Protein AF-A0A3P7KR71-F1 (afdb_monomer_lite)

Radius of gyration: 16.85 Å; chains: 1; bounding box: 42×26×44 Å

pLDDT: mean 84.83, std 13.33, range [34.28, 97.12]

Secondary structure (DSSP, 8-state):
--------GGG--HHHHHHHHHHHHHHH---TT--S-------SS-SSGGGGGSGGGHHHHHHHHHHHHHH-TTT--HHHHHHHHHHHHHHHT-

Organism: Onchocerca ochengi (NCBI:txid42157)

Structure (mmCIF, N/CA/C/O backbone):
data_AF-A0A3P7KR71-F1
#
_entry.id   AF-A0A3P7KR71-F1
#
loop_
_atom_site.group_PDB
_atom_site.id
_atom_site.type_symbol
_atom_site.label_atom_id
_atom_site.label_alt_id
_atom_site.label_comp_id
_atom_site.label_asym_id
_atom_site.label_entity_id
_atom_site.label_seq_id
_atom_site.pdbx_PDB_ins_code
_atom_site.Cartn_x
_atom_site.Cartn_y
_atom_site.Cartn_z
_atom_site.occupancy
_atom_site.B_iso_or_equiv
_atom_site.auth_seq_id
_atom_site.auth_comp_id
_atom_site.auth_asym_id
_atom_site.auth_atom_id
_atom_site.pdbx_PDB_model_num
ATOM 1 N N . PHE A 1 1 ? 21.658 -14.941 -0.862 1.00 34.28 1 PHE A N 1
ATOM 2 C CA . PHE A 1 1 ? 20.979 -13.744 -0.322 1.00 34.28 1 PHE A CA 1
ATOM 3 C C . PHE A 1 1 ? 19.505 -13.785 -0.715 1.00 34.28 1 PHE A C 1
ATOM 5 O O . PHE A 1 1 ? 19.206 -13.693 -1.898 1.00 34.28 1 PHE A O 1
ATOM 12 N N . LYS A 1 2 ? 18.577 -14.019 0.226 1.00 34.69 2 LYS A N 1
ATOM 13 C CA . LYS A 1 2 ? 17.132 -13.993 -0.077 1.00 34.69 2 LYS A CA 1
ATOM 14 C C . LYS A 1 2 ? 16.742 -12.552 -0.422 1.00 34.69 2 LYS A C 1
ATOM 16 O O . LYS A 1 2 ? 16.902 -11.680 0.430 1.00 34.69 2 LYS A 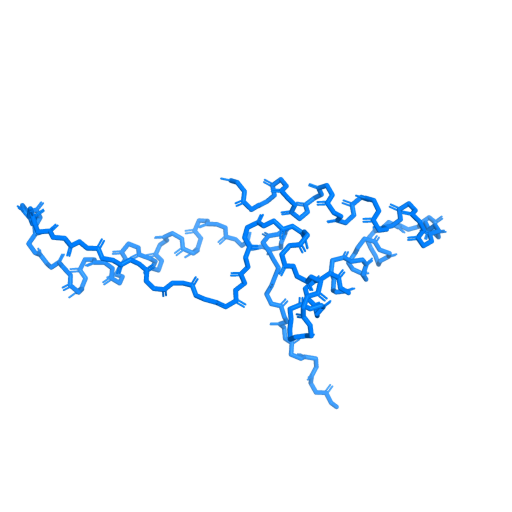O 1
ATOM 21 N N . LYS A 1 3 ? 16.244 -12.300 -1.641 1.00 42.47 3 LYS A N 1
ATOM 22 C CA . LYS A 1 3 ? 15.561 -11.038 -1.971 1.00 42.47 3 LYS A CA 1
ATOM 23 C C . LYS A 1 3 ? 14.472 -10.838 -0.917 1.00 42.47 3 LYS A C 1
ATOM 25 O O . LYS A 1 3 ? 13.559 -11.656 -0.818 1.00 42.47 3 LYS A O 1
ATOM 30 N N . LYS A 1 4 ? 14.589 -9.797 -0.087 1.00 48.31 4 LYS A N 1
ATOM 31 C CA . LYS A 1 4 ? 13.442 -9.330 0.695 1.00 48.31 4 LYS A CA 1
ATOM 32 C C . LYS A 1 4 ? 12.356 -9.019 -0.333 1.00 48.31 4 LYS A C 1
ATOM 34 O O . LYS A 1 4 ? 12.607 -8.228 -1.234 1.00 48.31 4 LYS A O 1
ATOM 39 N N . ASN A 1 5 ? 11.197 -9.668 -0.230 1.00 52.81 5 ASN A N 1
ATOM 40 C CA . ASN A 1 5 ? 10.015 -9.272 -0.990 1.00 52.81 5 ASN A CA 1
ATOM 41 C C . ASN A 1 5 ? 9.616 -7.884 -0.491 1.00 52.81 5 ASN A C 1
ATOM 43 O O . ASN A 1 5 ? 8.880 -7.750 0.485 1.00 52.81 5 ASN A O 1
ATOM 47 N N . ILE A 1 6 ? 10.197 -6.856 -1.100 1.00 59.75 6 ILE A N 1
ATOM 48 C CA . ILE A 1 6 ? 9.810 -5.478 -0.863 1.00 59.75 6 ILE A CA 1
ATOM 49 C C . ILE A 1 6 ? 8.414 -5.347 -1.454 1.00 59.75 6 ILE A C 1
ATOM 51 O O . ILE A 1 6 ? 8.170 -5.645 -2.623 1.00 59.75 6 ILE A O 1
ATOM 55 N N . PHE A 1 7 ? 7.479 -5.022 -0.575 1.00 64.12 7 PHE A N 1
ATOM 56 C CA . PHE A 1 7 ? 6.082 -4.859 -0.917 1.00 64.12 7 PHE A CA 1
ATOM 57 C C . PHE A 1 7 ? 5.925 -3.616 -1.797 1.00 64.12 7 PHE A C 1
ATOM 59 O O . PHE A 1 7 ? 6.415 -2.554 -1.442 1.00 64.12 7 PHE A O 1
ATOM 66 N N . SER A 1 8 ? 5.252 -3.733 -2.935 1.00 68.75 8 SER A N 1
ATOM 67 C CA . SER A 1 8 ? 4.876 -2.592 -3.777 1.00 68.75 8 SER A CA 1
ATOM 68 C C . SER A 1 8 ? 3.387 -2.695 -4.084 1.00 68.75 8 SER A C 1
ATOM 70 O O . SER A 1 8 ? 2.930 -3.782 -4.446 1.00 68.75 8 SER A O 1
ATOM 72 N N . PHE A 1 9 ? 2.646 -1.590 -3.988 1.00 73.00 9 PHE A N 1
ATOM 73 C CA . PHE A 1 9 ? 1.183 -1.565 -4.160 1.00 73.00 9 PHE A CA 1
ATOM 74 C C . PHE A 1 9 ? 0.730 -2.115 -5.500 1.00 73.00 9 PHE A C 1
ATOM 76 O O . PHE A 1 9 ? -0.163 -2.953 -5.550 1.00 73.00 9 PHE A O 1
ATOM 83 N N . GLN A 1 10 ? 1.456 -1.768 -6.560 1.00 78.81 10 GLN A N 1
ATOM 84 C CA . GLN A 1 10 ? 1.227 -2.268 -7.917 1.00 78.81 10 GLN A CA 1
ATOM 85 C C . GLN A 1 10 ? 1.299 -3.805 -8.057 1.00 78.81 10 GLN A C 1
ATOM 87 O O . GLN A 1 10 ? 0.928 -4.347 -9.090 1.00 78.81 10 GLN A O 1
ATOM 92 N N . ARG A 1 11 ? 1.782 -4.528 -7.035 1.00 82.06 11 ARG A N 1
ATOM 93 C CA . ARG A 1 11 ? 1.885 -6.000 -7.005 1.00 82.06 11 ARG A CA 1
ATOM 94 C C . ARG A 1 11 ? 1.033 -6.638 -5.903 1.00 82.06 11 ARG A C 1
ATOM 96 O O . ARG A 1 11 ? 1.112 -7.849 -5.697 1.00 82.06 11 ARG A O 1
ATOM 103 N N . ALA A 1 12 ? 0.283 -5.843 -5.144 1.00 82.75 12 ALA A N 1
ATOM 104 C CA . ALA A 1 12 ? -0.476 -6.322 -4.001 1.00 82.75 12 ALA A CA 1
ATOM 105 C C . ALA A 1 12 ? -1.802 -6.960 -4.435 1.00 82.75 12 ALA A C 1
ATOM 107 O O . ALA A 1 12 ? -2.498 -6.461 -5.313 1.00 82.75 12 ALA A O 1
ATOM 108 N N . ASN A 1 13 ? -2.198 -8.041 -3.760 1.00 89.00 13 ASN A N 1
ATOM 109 C CA . ASN A 1 13 ? -3.565 -8.543 -3.847 1.00 89.00 13 ASN A CA 1
ATOM 110 C C . ASN A 1 13 ? -4.433 -7.782 -2.833 1.00 89.00 13 ASN A C 1
ATOM 112 O O . ASN A 1 13 ? -4.396 -8.073 -1.633 1.00 89.00 13 ASN A O 1
ATOM 116 N N . ILE A 1 14 ? -5.194 -6.798 -3.319 1.00 88.75 14 ILE A N 1
ATOM 117 C CA . ILE A 1 14 ? -6.005 -5.924 -2.465 1.00 88.75 14 ILE A CA 1
ATOM 118 C C . ILE A 1 14 ? -7.101 -6.692 -1.720 1.00 88.75 14 ILE A C 1
ATOM 120 O O . ILE A 1 14 ? -7.317 -6.453 -0.536 1.00 88.75 14 ILE A O 1
ATOM 124 N N . SER A 1 15 ? -7.735 -7.681 -2.353 1.00 92.44 15 SER A N 1
ATOM 125 C CA . SER A 1 15 ? -8.781 -8.491 -1.720 1.00 92.44 15 SER A CA 1
ATOM 126 C C . SER A 1 15 ? -8.238 -9.282 -0.529 1.00 92.44 15 SER A C 1
ATOM 128 O O . SER A 1 15 ? -8.853 -9.300 0.539 1.00 92.44 15 SER A O 1
ATOM 130 N N . ALA A 1 16 ? -7.051 -9.879 -0.675 1.00 92.75 16 ALA A N 1
ATOM 131 C CA . ALA A 1 16 ? -6.379 -10.580 0.416 1.00 92.75 16 ALA A CA 1
ATOM 132 C C . ALA A 1 16 ? -5.995 -9.619 1.554 1.00 92.75 16 ALA A C 1
ATOM 134 O O . ALA A 1 16 ? -6.214 -9.929 2.727 1.00 92.75 16 ALA A O 1
ATOM 135 N N . HIS A 1 17 ? -5.475 -8.433 1.219 1.00 90.25 17 HIS A N 1
ATOM 136 C CA . HIS A 1 17 ? -5.153 -7.404 2.206 1.00 90.25 17 HIS A CA 1
ATOM 137 C C . HIS A 1 17 ? -6.395 -6.955 2.992 1.00 90.25 17 HIS A C 1
ATOM 139 O O . HIS A 1 17 ? -6.384 -6.990 4.222 1.00 90.25 17 HIS A O 1
ATOM 145 N N . LEU A 1 18 ? -7.488 -6.617 2.300 1.00 93.56 18 LEU A N 1
ATOM 146 C CA . LEU A 1 18 ? -8.745 -6.180 2.913 1.00 93.56 18 LEU A CA 1
ATOM 147 C C . LEU A 1 18 ? -9.365 -7.256 3.810 1.00 93.56 18 LEU A C 1
ATOM 149 O O . LEU A 1 18 ? -9.933 -6.930 4.851 1.00 93.56 18 LEU A O 1
ATOM 153 N N . SER A 1 19 ? -9.220 -8.537 3.457 1.00 96.75 19 SER A N 1
ATOM 154 C CA . SER A 1 19 ? -9.657 -9.639 4.320 1.00 96.75 19 SER A CA 1
ATOM 155 C C . SER A 1 19 ? -8.911 -9.649 5.658 1.00 96.75 19 SER A C 1
ATOM 157 O O . SER A 1 19 ? -9.526 -9.837 6.709 1.00 96.75 19 SER A O 1
ATOM 159 N N . VAL A 1 20 ? -7.592 -9.434 5.637 1.00 95.50 20 VAL A N 1
ATOM 160 C CA . VAL A 1 20 ? -6.773 -9.364 6.858 1.00 95.50 20 VAL A CA 1
ATOM 161 C 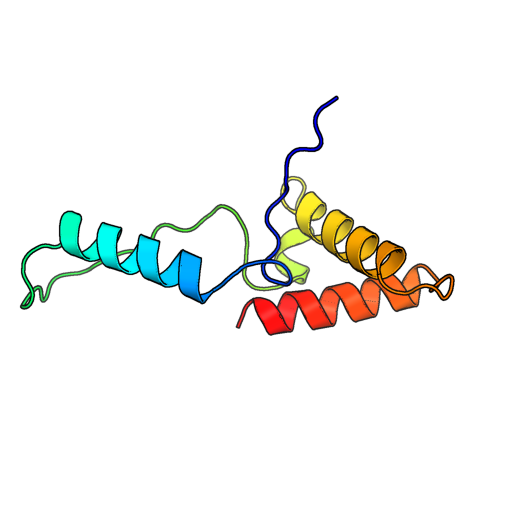C . VAL A 1 20 ? -7.099 -8.106 7.659 1.00 95.50 20 VAL A C 1
ATOM 163 O O . VAL A 1 20 ? -7.280 -8.194 8.871 1.00 95.50 20 VAL A O 1
ATOM 166 N N . VAL A 1 21 ? -7.228 -6.954 6.993 1.00 94.44 21 VAL A N 1
ATOM 167 C CA . VAL A 1 21 ? -7.593 -5.681 7.635 1.00 94.44 21 VAL A CA 1
ATOM 168 C C . VAL A 1 21 ? -8.936 -5.798 8.348 1.00 94.44 21 VAL A C 1
ATOM 170 O O . VAL A 1 21 ? -9.011 -5.476 9.529 1.00 94.44 21 VAL A O 1
ATOM 173 N N . ARG A 1 22 ? -9.969 -6.337 7.685 1.00 95.50 22 ARG A N 1
ATOM 174 C CA . ARG A 1 22 ? -11.290 -6.548 8.295 1.00 95.50 22 ARG A CA 1
ATOM 175 C C . ARG A 1 22 ? -11.195 -7.412 9.550 1.00 95.50 22 ARG A C 1
ATOM 177 O O . ARG A 1 22 ? -11.704 -7.020 10.591 1.00 95.50 22 ARG A O 1
ATOM 184 N N . ASN A 1 23 ? -10.503 -8.550 9.470 1.00 97.00 23 ASN A N 1
ATOM 185 C CA . ASN A 1 23 ? -10.324 -9.442 10.617 1.00 97.00 23 ASN A CA 1
ATOM 186 C C . ASN A 1 23 ? -9.592 -8.754 11.780 1.00 97.00 23 ASN A C 1
ATOM 188 O O . ASN A 1 23 ? -9.962 -8.926 12.936 1.00 97.00 23 ASN A O 1
ATOM 192 N N . ASN A 1 24 ? -8.555 -7.969 11.483 1.00 96.44 24 ASN A N 1
ATOM 193 C CA . ASN A 1 24 ? -7.807 -7.245 12.505 1.00 96.44 24 ASN A CA 1
ATOM 194 C C . ASN A 1 24 ? -8.663 -6.158 13.160 1.00 96.44 24 ASN A C 1
ATOM 196 O O . ASN A 1 24 ? -8.684 -6.083 14.384 1.00 96.44 24 ASN A O 1
ATOM 200 N N . ILE A 1 25 ? -9.406 -5.371 12.376 1.00 95.88 25 ILE A N 1
ATOM 201 C CA . ILE A 1 25 ? -10.309 -4.339 12.903 1.00 95.88 25 ILE A CA 1
ATOM 202 C C . ILE A 1 25 ? -11.377 -4.978 13.788 1.00 95.88 25 ILE A C 1
ATOM 204 O O . ILE A 1 25 ? -11.497 -4.575 14.935 1.00 95.88 25 ILE A O 1
ATOM 208 N N . SER A 1 26 ? -12.073 -6.022 13.325 1.00 95.81 26 SER A N 1
ATOM 209 C C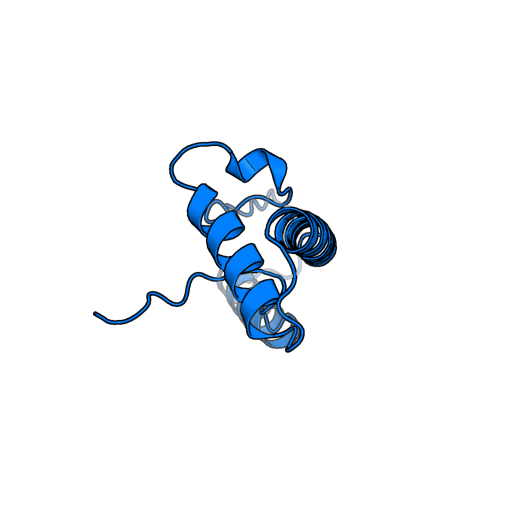A . SER A 1 26 ? -13.108 -6.697 14.125 1.00 95.81 26 SER A CA 1
ATOM 210 C C . SER A 1 26 ? -12.573 -7.301 15.429 1.00 95.81 26 SER A C 1
ATOM 212 O O . SER A 1 26 ? -13.320 -7.445 16.389 1.00 95.81 26 SER A O 1
ATOM 214 N N . LYS A 1 27 ? -11.284 -7.661 15.481 1.00 96.44 27 LYS A N 1
ATOM 215 C CA . LYS A 1 27 ? -10.632 -8.149 16.706 1.00 96.44 27 LYS A CA 1
ATOM 216 C C . LYS A 1 27 ? -10.224 -7.028 17.660 1.00 96.44 27 LYS A C 1
ATOM 218 O O . LYS A 1 27 ? -10.294 -7.225 18.866 1.00 96.44 27 LYS A O 1
ATOM 223 N N . GLN A 1 28 ? -9.738 -5.903 17.138 1.00 96.50 28 GLN A N 1
ATOM 224 C CA . GLN A 1 28 ? -9.245 -4.782 17.951 1.00 96.50 28 GLN A CA 1
ATOM 225 C C . GLN A 1 28 ? -10.371 -3.838 18.391 1.00 96.50 28 GLN A C 1
ATOM 227 O O . GLN A 1 28 ? -10.319 -3.284 19.483 1.00 96.50 28 GLN A O 1
ATOM 232 N N . ILE A 1 29 ? -11.395 -3.678 17.553 1.00 96.50 29 ILE A N 1
ATOM 233 C CA . ILE A 1 29 ? -12.586 -2.858 17.775 1.00 96.50 29 ILE A CA 1
ATOM 234 C C . ILE A 1 29 ? -13.805 -3.785 17.615 1.00 96.50 29 ILE A C 1
ATOM 236 O O . ILE A 1 29 ? -14.390 -3.859 16.533 1.00 96.50 29 ILE A O 1
ATOM 240 N N . PRO A 1 30 ? -14.148 -4.569 18.655 1.00 95.69 30 PRO A N 1
ATOM 241 C CA . PRO A 1 30 ? -15.214 -5.568 18.574 1.00 95.69 30 PRO A CA 1
ATOM 242 C C . PRO A 1 30 ? -16.622 -4.962 18.630 1.00 95.69 30 PRO A C 1
ATOM 244 O O . PRO A 1 30 ? -17.572 -5.590 18.166 1.00 95.69 30 PRO A O 1
ATOM 247 N N . ASP A 1 31 ? -16.769 -3.764 19.203 1.00 97.12 31 ASP A N 1
ATOM 248 C CA . ASP A 1 31 ? -18.048 -3.060 19.236 1.00 97.12 31 ASP A CA 1
ATOM 249 C C . ASP A 1 31 ? -18.386 -2.514 17.845 1.00 97.12 31 ASP A C 1
ATOM 251 O O . ASP A 1 31 ? -17.735 -1.600 17.336 1.00 97.12 31 ASP A O 1
ATOM 255 N N . ALA A 1 32 ? -19.437 -3.065 17.239 1.00 93.88 32 ALA A N 1
ATOM 256 C CA . ALA A 1 32 ? -19.939 -2.618 15.946 1.00 93.88 32 ALA A CA 1
ATOM 257 C C . ALA A 1 32 ? -20.498 -1.184 15.981 1.00 93.88 32 ALA A C 1
ATOM 259 O O . ALA A 1 32 ? -20.601 -0.552 14.932 1.00 93.88 32 ALA A O 1
ATOM 260 N N . ASN A 1 33 ? -20.830 -0.669 17.169 1.00 96.75 33 ASN A N 1
ATOM 261 C CA . ASN A 1 33 ? -21.328 0.688 17.385 1.00 96.75 33 ASN A CA 1
ATOM 262 C C . ASN A 1 33 ? -20.237 1.646 17.888 1.00 96.75 33 ASN A C 1
ATOM 264 O O . ASN A 1 33 ? -20.556 2.737 18.364 1.00 96.75 33 ASN A O 1
ATOM 268 N N . PHE A 1 34 ? -18.959 1.262 17.795 1.00 96.31 34 PHE A N 1
ATOM 269 C CA . PHE A 1 34 ? -17.844 2.105 18.212 1.00 96.31 34 PHE A CA 1
ATOM 270 C C . PHE A 1 34 ? -17.911 3.493 17.554 1.00 96.31 34 PHE A C 1
ATOM 272 O O . PHE A 1 34 ? -17.877 3.623 16.331 1.00 96.31 34 PHE A O 1
ATOM 279 N N . SER A 1 35 ? -17.956 4.538 18.383 1.00 96.62 35 SER A N 1
ATOM 280 C CA . SER A 1 35 ? -18.060 5.941 17.957 1.00 96.62 35 SER A CA 1
ATOM 281 C C . SER A 1 35 ? -16.884 6.805 18.434 1.00 96.62 35 SER A C 1
ATOM 283 O O . SER A 1 35 ? -16.991 8.030 18.490 1.00 96.62 35 SER A O 1
ATOM 285 N N . GLY A 1 36 ? -15.784 6.174 18.852 1.00 95.94 36 GLY A N 1
ATOM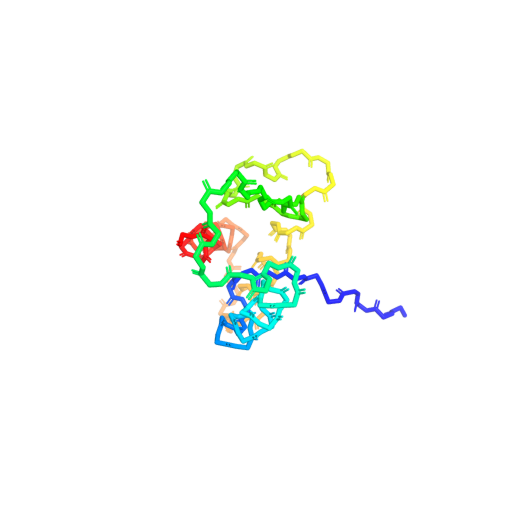 286 C CA . GLY A 1 36 ? -14.568 6.860 19.285 1.00 95.94 36 GLY A CA 1
ATOM 287 C C . GLY A 1 36 ? -13.621 7.189 18.128 1.00 95.94 36 GLY A C 1
ATOM 288 O O . GLY A 1 36 ? -13.884 6.889 16.964 1.00 95.94 36 GLY A O 1
ATOM 289 N N . LEU A 1 37 ? -12.470 7.781 18.453 1.00 96.44 37 LEU A N 1
ATOM 290 C CA . LEU A 1 37 ? -11.399 8.012 17.484 1.00 96.44 37 LEU A CA 1
ATOM 291 C C . LEU A 1 37 ? -10.626 6.710 17.228 1.00 96.44 37 LEU A C 1
ATOM 293 O O . LEU A 1 37 ? -10.000 6.170 18.139 1.00 96.44 37 LEU A O 1
ATOM 297 N N . ALA A 1 38 ? -10.621 6.245 15.981 1.00 94.38 38 ALA A N 1
ATOM 298 C CA . ALA A 1 38 ? -9.746 5.172 15.517 1.00 94.38 38 ALA A CA 1
ATOM 299 C C . ALA A 1 38 ? -8.642 5.755 14.626 1.00 94.38 38 ALA A C 1
ATOM 301 O O . ALA A 1 38 ? -8.926 6.431 13.638 1.00 94.38 38 ALA A O 1
ATOM 302 N N . VAL A 1 39 ? -7.382 5.482 14.967 1.00 95.00 39 VAL A N 1
ATOM 303 C CA . VAL A 1 39 ? -6.212 5.945 14.209 1.00 95.00 39 VAL A CA 1
ATOM 304 C C . VAL A 1 39 ? -5.540 4.745 13.553 1.00 95.00 39 VAL A C 1
ATOM 306 O O . VAL A 1 39 ? -5.208 3.770 14.225 1.00 95.00 39 VAL A O 1
ATOM 309 N N . ILE A 1 40 ? -5.333 4.817 12.239 1.00 92.12 40 ILE A N 1
ATOM 310 C CA . ILE A 1 40 ? -4.576 3.810 11.492 1.00 92.12 40 ILE A CA 1
ATOM 311 C C . ILE A 1 40 ? -3.127 4.285 11.407 1.00 92.12 40 ILE A C 1
ATOM 313 O O . ILE A 1 40 ? -2.810 5.186 10.633 1.00 92.12 40 ILE A O 1
ATOM 317 N N . ASP A 1 41 ? -2.253 3.661 12.192 1.00 89.56 41 ASP A N 1
ATOM 318 C CA . ASP A 1 41 ? -0.815 3.908 12.123 1.00 89.56 41 ASP A CA 1
ATOM 319 C C . ASP A 1 41 ? -0.178 3.058 11.012 1.00 89.56 41 ASP A C 1
ATOM 321 O O . ASP A 1 41 ? 0.114 1.869 11.179 1.00 89.56 41 ASP A O 1
ATOM 325 N N . TYR A 1 42 ? -0.036 3.651 9.825 1.00 83.62 42 TYR A N 1
ATOM 326 C CA . TYR A 1 42 ? 0.528 2.983 8.660 1.00 83.62 42 TYR A CA 1
ATOM 327 C C . TYR A 1 42 ? 1.751 3.742 8.126 1.00 83.62 42 TYR A C 1
ATOM 329 O O . TYR A 1 42 ? 1.632 4.691 7.353 1.00 83.62 42 TYR A O 1
ATOM 337 N N . GLU A 1 43 ? 2.955 3.282 8.484 1.00 82.38 43 GLU A N 1
ATOM 338 C CA . GLU A 1 43 ? 4.190 4.023 8.174 1.00 82.38 43 GLU A CA 1
ATOM 339 C C . GLU A 1 43 ? 5.146 3.334 7.197 1.00 82.38 43 GLU A C 1
ATOM 341 O O . GLU A 1 43 ? 6.157 3.927 6.810 1.00 82.38 43 GLU A O 1
ATOM 346 N N . LYS A 1 44 ? 4.873 2.087 6.790 1.00 78.81 44 LYS A N 1
ATOM 347 C CA . LYS A 1 44 ? 5.850 1.289 6.025 1.00 78.81 44 LYS A CA 1
ATOM 348 C C . LYS A 1 44 ? 6.190 1.874 4.647 1.00 78.81 44 LYS A C 1
ATOM 350 O O . LYS A 1 44 ? 7.305 1.650 4.176 1.00 78.81 44 LYS A O 1
ATOM 355 N N . TRP A 1 45 ? 5.268 2.599 4.016 1.00 77.44 45 TRP A N 1
ATOM 356 C CA . TRP A 1 45 ? 5.441 3.295 2.730 1.00 77.44 45 TRP A CA 1
ATOM 357 C C . TRP A 1 45 ? 4.592 4.582 2.724 1.00 77.44 45 TRP A C 1
ATOM 359 O O . TRP A 1 45 ? 3.965 4.912 3.737 1.00 77.44 45 TRP A O 1
ATOM 369 N N . ARG A 1 46 ? 4.617 5.354 1.632 1.00 83.50 46 ARG A N 1
ATOM 370 C CA . ARG A 1 46 ? 3.843 6.599 1.468 1.00 83.50 46 ARG A CA 1
ATOM 371 C C . ARG A 1 46 ? 3.042 6.566 0.158 1.00 83.50 46 ARG A C 1
ATOM 373 O O . ARG A 1 46 ? 3.508 5.953 -0.785 1.00 83.50 46 ARG A O 1
ATOM 380 N N . PRO A 1 47 ? 1.889 7.237 0.038 1.00 83.06 47 PRO A N 1
ATOM 381 C CA . PRO A 1 47 ? 1.021 7.096 -1.135 1.00 83.06 47 PRO A CA 1
ATOM 382 C C . PRO A 1 47 ? 1.518 7.762 -2.422 1.00 83.06 47 PRO A C 1
ATOM 384 O O . PRO A 1 47 ? 0.960 7.534 -3.484 1.00 83.06 47 PRO A O 1
ATOM 387 N N . LEU A 1 48 ? 2.569 8.577 -2.357 1.00 86.25 48 LEU A N 1
ATOM 388 C CA . LEU A 1 48 ? 3.059 9.315 -3.517 1.00 86.25 48 LEU A CA 1
ATOM 389 C C . LEU A 1 48 ? 4.524 9.002 -3.769 1.00 86.25 48 LEU A C 1
ATOM 391 O O . LEU A 1 48 ? 5.342 8.986 -2.843 1.00 86.25 48 LEU A O 1
ATOM 395 N N . TRP A 1 49 ? 4.858 8.780 -5.034 1.00 87.62 49 TRP A N 1
ATOM 396 C CA . TRP A 1 49 ? 6.205 8.494 -5.503 1.00 87.62 49 TRP A CA 1
ATOM 397 C C . TRP A 1 49 ? 7.239 9.487 -4.957 1.00 87.62 49 TRP A C 1
ATOM 399 O O . TRP A 1 49 ? 8.297 9.084 -4.469 1.00 87.62 49 TRP A O 1
ATOM 409 N N . GLU A 1 50 ? 6.920 10.780 -4.969 1.00 86.25 50 GLU A N 1
ATOM 410 C CA . GLU A 1 50 ? 7.797 11.887 -4.579 1.00 86.25 50 GLU A CA 1
ATOM 411 C C . GLU A 1 50 ? 8.176 11.847 -3.093 1.00 86.25 50 GLU A C 1
ATOM 413 O O . GLU A 1 50 ? 9.267 12.278 -2.712 1.00 86.25 50 GLU A O 1
ATOM 418 N N . LEU A 1 51 ? 7.324 11.256 -2.249 1.00 82.62 51 LEU A N 1
ATOM 419 C CA . LEU A 1 51 ? 7.573 11.112 -0.811 1.00 82.62 51 LEU A CA 1
ATOM 420 C C . LEU A 1 51 ? 8.672 10.082 -0.501 1.00 82.62 51 LEU A C 1
ATOM 422 O O . LEU A 1 51 ? 9.161 10.015 0.627 1.00 82.62 51 LEU A O 1
ATOM 426 N N . HIS A 1 52 ? 9.105 9.306 -1.498 1.00 76.62 52 HIS A N 1
ATOM 427 C CA . HIS A 1 52 ? 10.128 8.268 -1.347 1.00 76.62 52 HIS A CA 1
ATOM 428 C C . HIS A 1 52 ? 11.538 8.733 -1.708 1.00 76.62 52 HIS A C 1
ATOM 430 O O . HIS A 1 52 ? 12.484 7.947 -1.638 1.00 76.62 52 HIS A O 1
ATOM 436 N N . ASN A 1 53 ? 11.708 10.015 -2.040 1.00 73.00 53 ASN A N 1
ATOM 437 C CA . ASN A 1 53 ? 13.018 10.593 -2.336 1.00 73.00 53 ASN A CA 1
ATOM 438 C C . ASN A 1 53 ? 13.953 10.624 -1.105 1.00 73.00 53 ASN A C 1
ATOM 440 O O . ASN A 1 53 ? 15.167 10.775 -1.255 1.00 73.00 53 ASN A O 1
ATOM 444 N N . TYR A 1 54 ? 13.420 10.427 0.107 1.00 68.06 54 TYR A N 1
ATOM 445 C CA . TYR A 1 54 ? 14.187 10.378 1.352 1.00 68.06 54 TYR A CA 1
ATOM 446 C C . TYR A 1 54 ? 14.714 8.964 1.661 1.00 68.06 54 TYR A C 1
ATOM 448 O O . TYR A 1 54 ? 13.946 8.023 1.866 1.00 68.06 54 TYR A O 1
ATOM 456 N N . TYR A 1 55 ? 16.049 8.847 1.725 1.00 65.12 55 TYR A N 1
ATOM 457 C CA . TYR A 1 55 ? 16.882 7.694 2.120 1.00 65.12 55 TYR A CA 1
ATOM 458 C C . TYR A 1 55 ? 16.206 6.310 2.141 1.00 65.12 55 TYR A C 1
ATOM 460 O O . TYR A 1 55 ? 16.407 5.512 1.226 1.00 65.12 55 TYR A O 1
ATOM 468 N N . LYS A 1 56 ? 15.445 5.990 3.199 1.00 71.25 56 LYS A N 1
ATOM 469 C CA . LYS A 1 56 ? 14.943 4.629 3.475 1.00 71.25 56 LYS A CA 1
ATOM 470 C C . LYS A 1 56 ? 13.810 4.181 2.546 1.00 71.25 56 LYS A C 1
ATOM 472 O O . LYS A 1 56 ? 13.553 2.985 2.450 1.00 71.25 56 LYS A O 1
ATOM 477 N N . LEU A 1 57 ? 13.148 5.115 1.867 1.00 77.62 57 LEU A N 1
ATOM 478 C CA . LEU A 1 57 ? 11.982 4.843 1.027 1.00 77.62 57 LEU A CA 1
ATOM 479 C C . LEU A 1 57 ? 12.328 4.675 -0.462 1.00 77.62 57 LEU A C 1
ATOM 481 O O . LEU A 1 57 ? 11.534 4.125 -1.222 1.00 77.62 57 LEU A O 1
ATOM 485 N N . LYS A 1 58 ? 13.552 5.026 -0.871 1.00 85.81 58 LYS A N 1
ATOM 486 C CA . LYS A 1 58 ? 14.025 4.902 -2.261 1.00 85.81 58 LYS A CA 1
ATOM 487 C C . LYS A 1 58 ? 14.003 3.464 -2.792 1.00 85.81 58 LYS A C 1
ATOM 489 O O . LYS A 1 58 ? 13.958 3.232 -3.997 1.00 85.81 58 LYS A O 1
ATOM 494 N N . ILE A 1 59 ? 13.993 2.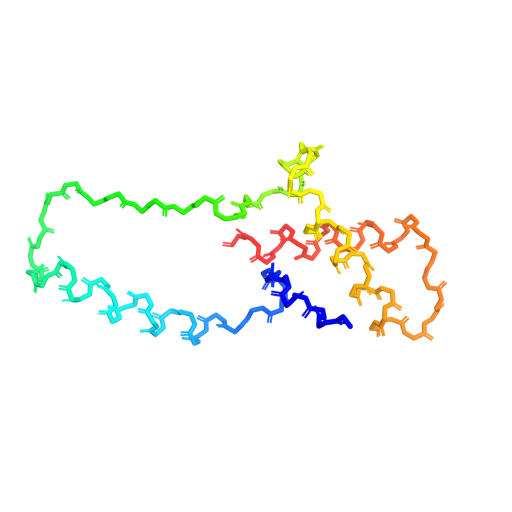488 -1.886 1.00 86.62 59 ILE A N 1
ATOM 495 C CA . ILE A 1 59 ? 13.868 1.070 -2.220 1.00 86.62 59 ILE A CA 1
ATOM 496 C C . ILE A 1 59 ? 12.573 0.761 -2.985 1.00 86.62 59 ILE A C 1
ATOM 498 O O . ILE A 1 59 ? 12.604 -0.046 -3.905 1.00 86.62 59 ILE A O 1
ATOM 502 N N . TYR A 1 60 ? 11.469 1.446 -2.672 1.00 86.56 60 TYR A N 1
ATOM 503 C CA . TYR A 1 60 ? 10.196 1.252 -3.365 1.00 86.56 60 TYR A CA 1
ATOM 504 C C . TYR A 1 60 ? 10.276 1.746 -4.813 1.00 86.56 60 TYR A C 1
ATOM 506 O O . TYR A 1 60 ? 9.908 1.014 -5.724 1.00 86.56 60 TYR A O 1
ATOM 514 N N . GLN A 1 61 ? 10.879 2.919 -5.038 1.00 89.06 61 GLN A N 1
ATOM 515 C CA . GLN A 1 61 ? 11.114 3.450 -6.385 1.00 89.06 61 GLN A CA 1
ATOM 516 C C . GLN A 1 61 ? 11.988 2.505 -7.224 1.00 89.06 61 GLN A C 1
ATOM 518 O O . GLN A 1 61 ? 11.667 2.202 -8.373 1.00 89.06 61 GLN A O 1
ATOM 523 N N . ASN A 1 62 ? 13.080 2.002 -6.640 1.00 89.69 62 ASN A N 1
ATOM 524 C CA . ASN A 1 62 ? 14.001 1.096 -7.326 1.00 89.69 62 ASN A CA 1
ATOM 525 C C . ASN A 1 62 ? 13.328 -0.228 -7.715 1.00 89.69 62 ASN A C 1
ATOM 527 O O . ASN A 1 62 ? 13.528 -0.713 -8.829 1.00 89.69 62 ASN A O 1
ATOM 531 N N . GLU A 1 63 ? 12.523 -0.805 -6.821 1.00 89.81 63 GLU A N 1
ATOM 532 C CA . GLU A 1 63 ? 11.805 -2.053 -7.090 1.00 89.81 63 GLU A CA 1
ATOM 533 C C . GLU A 1 63 ? 10.706 -1.868 -8.142 1.00 89.81 63 GLU A C 1
ATOM 535 O O . GLU A 1 63 ? 10.558 -2.728 -9.009 1.00 89.81 63 GLU A O 1
ATOM 540 N N . SER A 1 64 ? 9.989 -0.739 -8.140 1.00 90.44 64 SER A N 1
ATOM 541 C CA . SER A 1 64 ? 9.001 -0.418 -9.180 1.00 90.44 64 SER A CA 1
ATOM 542 C C . SER A 1 64 ? 9.657 -0.263 -10.560 1.00 90.44 64 SER A C 1
ATOM 544 O O . SER A 1 64 ? 9.166 -0.824 -11.538 1.00 90.44 64 SER A O 1
ATOM 546 N N . ILE A 1 65 ? 10.814 0.407 -10.655 1.00 91.38 65 ILE A N 1
ATOM 547 C CA . ILE A 1 65 ? 11.576 0.518 -11.917 1.00 91.38 65 ILE A CA 1
ATOM 548 C C . ILE A 1 65 ? 12.063 -0.857 -12.378 1.00 91.38 65 ILE A C 1
ATOM 550 O O . ILE A 1 65 ? 11.922 -1.211 -13.550 1.00 91.38 65 ILE A O 1
ATOM 554 N N . ALA A 1 66 ? 12.625 -1.652 -11.464 1.00 90.19 66 ALA A N 1
ATOM 555 C CA . ALA A 1 66 ? 13.081 -3.002 -11.775 1.00 90.19 66 ALA A CA 1
ATOM 556 C C . ALA A 1 66 ? 11.919 -3.892 -12.241 1.00 90.19 66 ALA A C 1
ATOM 558 O O . ALA A 1 66 ? 12.080 -4.679 -13.171 1.00 90.19 66 ALA A O 1
ATOM 559 N N . HIS A 1 67 ? 10.739 -3.758 -11.635 1.00 89.56 67 HIS A N 1
ATOM 560 C CA . HIS A 1 67 ? 9.539 -4.474 -12.048 1.00 89.56 67 HIS A CA 1
ATOM 561 C C . HIS A 1 67 ? 9.139 -4.134 -13.486 1.00 89.56 67 HIS A C 1
ATOM 563 O O . HIS A 1 67 ? 8.952 -5.046 -14.292 1.00 89.56 67 HIS A O 1
ATOM 569 N N . VAL A 1 68 ? 9.087 -2.846 -13.832 1.00 91.25 68 VAL A N 1
ATOM 570 C CA . VAL A 1 68 ? 8.795 -2.392 -15.197 1.00 91.25 68 VAL A CA 1
ATOM 571 C C . VAL A 1 68 ? 9.802 -2.958 -16.199 1.00 91.25 68 VAL A C 1
ATOM 573 O O . VAL A 1 68 ? 9.401 -3.520 -17.217 1.00 91.25 68 VAL A O 1
ATOM 576 N N . LYS A 1 69 ? 11.102 -2.869 -15.900 1.00 90.31 69 LYS A N 1
ATOM 577 C CA . LYS A 1 69 ? 12.158 -3.390 -16.783 1.00 90.31 69 LYS A CA 1
ATOM 578 C C . LYS A 1 69 ? 12.072 -4.904 -16.989 1.00 90.31 69 LYS A C 1
ATOM 580 O O . LYS A 1 69 ? 12.361 -5.380 -18.077 1.00 90.31 69 LYS A O 1
ATOM 585 N N . ASN A 1 70 ? 11.674 -5.653 -15.960 1.00 88.38 70 ASN A N 1
ATOM 586 C CA . ASN A 1 70 ? 11.575 -7.113 -16.031 1.00 88.38 70 ASN A CA 1
ATOM 587 C C . ASN A 1 70 ? 10.290 -7.610 -16.711 1.00 88.38 70 ASN A C 1
ATOM 589 O O . ASN A 1 70 ? 10.268 -8.732 -17.202 1.00 88.38 70 ASN A O 1
ATOM 593 N N . THR A 1 71 ? 9.210 -6.826 -16.687 1.00 87.19 71 THR A N 1
ATOM 594 C CA . THR A 1 71 ? 7.905 -7.229 -17.247 1.00 87.19 71 THR A CA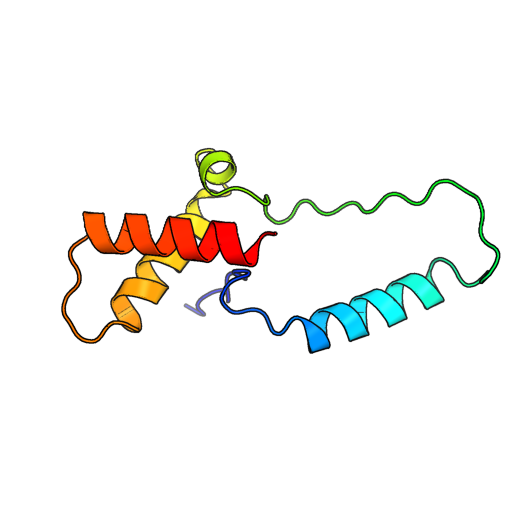 1
ATOM 595 C C . THR A 1 71 ? 7.697 -6.749 -18.675 1.00 87.19 71 THR A C 1
ATOM 597 O O . THR A 1 71 ? 6.985 -7.392 -19.445 1.00 87.19 71 THR A O 1
ATOM 600 N N . ARG A 1 72 ? 8.325 -5.633 -19.056 1.00 85.38 72 ARG A N 1
ATOM 601 C CA . ARG A 1 72 ? 8.310 -5.141 -20.432 1.00 85.38 72 ARG A CA 1
ATOM 602 C C . ARG A 1 72 ? 9.483 -5.765 -21.191 1.00 85.38 72 ARG A C 1
ATOM 604 O O . ARG A 1 72 ? 10.609 -5.291 -21.080 1.00 85.38 72 ARG A O 1
ATOM 611 N N . ASN A 1 73 ? 9.208 -6.799 -21.988 1.00 68.06 73 ASN A N 1
ATOM 612 C CA . ASN A 1 73 ? 10.157 -7.595 -22.797 1.00 68.06 73 ASN A CA 1
ATOM 613 C C . ASN A 1 73 ? 10.920 -6.815 -23.901 1.00 68.06 73 ASN A C 1
ATOM 615 O O . ASN A 1 73 ? 11.418 -7.408 -24.854 1.00 68.06 73 ASN A O 1
ATOM 619 N N . ASN A 1 74 ? 11.009 -5.486 -23.806 1.00 74.00 74 ASN A N 1
ATOM 620 C CA . ASN A 1 74 ? 11.305 -4.603 -24.934 1.00 74.00 74 ASN A CA 1
ATOM 621 C C . ASN A 1 74 ? 12.557 -3.737 -24.704 1.00 74.00 74 ASN A C 1
ATOM 623 O O . ASN A 1 74 ? 12.805 -2.822 -25.481 1.00 74.00 74 ASN A O 1
ATOM 627 N N . GLY A 1 75 ? 13.328 -3.970 -23.633 1.00 75.00 75 GLY A N 1
ATOM 628 C CA . GLY A 1 75 ? 14.529 -3.172 -23.348 1.00 75.00 75 GLY A CA 1
ATOM 629 C C . GLY A 1 75 ? 14.219 -1.693 -23.092 1.00 75.00 75 GLY A C 1
ATOM 630 O O . GLY A 1 75 ? 14.946 -0.819 -23.558 1.00 75.00 75 GLY A O 1
ATOM 631 N N . VAL A 1 76 ? 13.114 -1.417 -22.388 1.00 85.25 76 VAL A N 1
ATOM 632 C CA . VAL A 1 76 ? 12.676 -0.054 -22.050 1.00 85.25 76 VAL A CA 1
ATOM 633 C C . VAL A 1 76 ? 13.830 0.706 -21.395 1.00 85.25 76 VAL A C 1
ATOM 635 O O . VAL A 1 76 ? 14.412 0.231 -20.415 1.00 85.25 76 VAL A O 1
ATOM 638 N N . ASN A 1 77 ? 14.159 1.877 -21.942 1.00 90.62 77 ASN A N 1
ATOM 639 C CA . ASN A 1 77 ? 15.234 2.706 -21.410 1.00 90.62 77 ASN A CA 1
ATOM 640 C C . ASN A 1 77 ? 14.899 3.217 -19.996 1.00 90.62 77 ASN A C 1
ATOM 642 O O . ASN A 1 77 ? 13.758 3.181 -19.533 1.00 90.62 77 ASN A O 1
ATOM 646 N N . ASP A 1 78 ? 15.915 3.712 -19.299 1.00 89.44 78 ASP A N 1
ATOM 647 C CA . ASP A 1 78 ? 15.812 4.078 -17.887 1.00 89.44 78 ASP A CA 1
ATOM 648 C C . ASP A 1 78 ? 14.822 5.217 -17.610 1.00 89.44 78 ASP A C 1
ATOM 650 O O . ASP A 1 78 ? 14.160 5.207 -16.569 1.00 89.44 78 ASP A O 1
ATOM 654 N N . LEU A 1 79 ? 14.696 6.177 -18.531 1.00 91.62 79 LEU A N 1
ATOM 655 C CA . LEU A 1 79 ? 13.792 7.317 -18.380 1.00 91.62 79 LEU A CA 1
ATOM 656 C C . LEU A 1 79 ? 12.333 6.879 -18.504 1.00 91.62 79 LEU A C 1
ATOM 658 O O . LEU A 1 79 ? 11.519 7.200 -17.635 1.00 91.62 79 LEU A O 1
ATOM 662 N N . ASP A 1 80 ? 12.026 6.089 -19.530 1.00 93.12 80 ASP A N 1
ATOM 663 C CA . ASP A 1 80 ? 10.683 5.563 -19.753 1.00 93.12 80 ASP A CA 1
ATOM 664 C C . ASP A 1 80 ? 10.290 4.587 -18.643 1.00 93.12 80 ASP A C 1
ATOM 666 O O . ASP A 1 80 ? 9.195 4.679 -18.090 1.00 93.12 80 ASP A O 1
ATOM 670 N N . ALA A 1 81 ? 11.206 3.705 -18.229 1.00 92.06 81 ALA A N 1
ATOM 671 C CA . ALA A 1 81 ? 10.955 2.775 -17.133 1.00 92.06 81 ALA A CA 1
ATOM 672 C C . ALA A 1 81 ? 10.632 3.511 -15.826 1.00 92.06 81 ALA A C 1
ATOM 674 O O . ALA A 1 81 ? 9.725 3.106 -15.101 1.00 92.06 81 ALA A O 1
ATOM 675 N N . LYS A 1 82 ? 11.341 4.611 -15.541 1.00 92.88 82 LYS A N 1
ATOM 676 C CA . LYS A 1 82 ? 11.075 5.455 -14.373 1.00 92.88 82 LYS A CA 1
ATOM 677 C C . LYS A 1 82 ? 9.721 6.144 -14.454 1.00 92.88 82 LYS A C 1
ATOM 679 O O . LYS A 1 82 ? 8.997 6.132 -13.463 1.00 92.88 82 LYS A O 1
ATOM 684 N N . LYS A 1 83 ? 9.381 6.730 -15.603 1.00 93.94 83 LYS A N 1
ATOM 685 C CA . LYS A 1 83 ? 8.096 7.408 -15.789 1.00 93.94 83 LYS A CA 1
ATOM 686 C C . LYS A 1 83 ? 6.936 6.438 -15.588 1.00 93.94 83 LYS A C 1
ATOM 688 O O . LYS A 1 83 ? 6.050 6.707 -14.788 1.00 93.94 83 LYS A O 1
ATOM 693 N N . ILE A 1 84 ? 6.993 5.274 -16.230 1.00 92.75 84 ILE A N 1
ATOM 694 C CA . ILE A 1 84 ? 5.902 4.312 -16.119 1.00 92.75 84 ILE A CA 1
ATOM 695 C C . ILE A 1 84 ? 5.818 3.720 -14.706 1.00 92.75 84 ILE A C 1
ATOM 697 O O . ILE A 1 84 ? 4.725 3.552 -14.174 1.00 92.75 84 ILE A O 1
ATOM 701 N N . ALA A 1 85 ? 6.960 3.442 -14.066 1.00 92.19 85 ALA A N 1
ATOM 702 C CA . ALA A 1 85 ? 6.983 2.973 -12.683 1.00 92.19 85 ALA A CA 1
ATOM 703 C C . ALA A 1 85 ? 6.350 3.985 -11.717 1.00 92.19 85 ALA A C 1
ATOM 705 O O . ALA A 1 85 ? 5.652 3.572 -10.796 1.00 92.19 85 ALA A O 1
ATOM 706 N N . MET A 1 86 ? 6.583 5.282 -11.931 1.00 92.56 86 MET A N 1
ATOM 707 C CA . MET A 1 86 ? 5.966 6.360 -11.159 1.00 92.56 86 MET A CA 1
ATOM 708 C C . MET A 1 86 ? 4.449 6.400 -11.362 1.00 92.56 86 MET A C 1
ATOM 710 O O . MET A 1 86 ? 3.716 6.410 -10.375 1.00 92.56 86 MET A O 1
ATOM 714 N N . ASP A 1 87 ? 3.984 6.365 -12.613 1.00 92.31 87 ASP A N 1
ATOM 715 C CA . ASP A 1 87 ? 2.554 6.404 -12.936 1.00 92.31 87 ASP A CA 1
ATOM 716 C C . ASP A 1 87 ? 1.814 5.191 -12.338 1.00 92.31 87 ASP A C 1
ATOM 718 O O . ASP A 1 87 ? 0.792 5.342 -11.673 1.00 92.31 87 ASP A O 1
ATOM 722 N N . GLU A 1 88 ? 2.360 3.980 -12.502 1.00 91.50 88 GLU A N 1
ATOM 723 C CA . GLU A 1 88 ? 1.801 2.750 -11.922 1.00 91.50 88 GLU A CA 1
ATOM 724 C C . GLU A 1 88 ? 1.813 2.766 -10.389 1.00 91.50 88 GLU A C 1
ATOM 726 O O . GLU A 1 88 ? 0.845 2.338 -9.760 1.00 91.50 88 GLU A O 1
ATOM 731 N N . PHE A 1 89 ? 2.901 3.250 -9.782 1.00 90.81 89 PHE A N 1
ATOM 732 C CA . PHE A 1 89 ? 3.014 3.351 -8.330 1.00 90.81 89 PHE A CA 1
ATOM 733 C C . PHE A 1 89 ? 1.955 4.298 -7.768 1.00 90.81 89 PHE A C 1
ATOM 735 O O . PHE A 1 89 ? 1.231 3.920 -6.848 1.00 90.81 89 PHE A O 1
ATOM 742 N N . ASN A 1 90 ? 1.846 5.503 -8.330 1.00 90.25 90 ASN A N 1
ATOM 743 C CA . ASN A 1 90 ? 0.886 6.503 -7.880 1.00 90.25 90 ASN A CA 1
ATOM 744 C C . ASN A 1 90 ? -0.551 6.005 -8.076 1.00 90.25 90 ASN A C 1
ATOM 746 O O . ASN A 1 90 ? -1.338 6.078 -7.141 1.00 90.25 90 ASN A O 1
ATOM 750 N N . ASN A 1 91 ? -0.872 5.405 -9.227 1.00 89.56 91 ASN A N 1
ATOM 751 C CA . ASN A 1 91 ? -2.206 4.853 -9.485 1.00 89.56 91 ASN A CA 1
ATOM 752 C C . ASN A 1 91 ? -2.594 3.728 -8.519 1.00 89.56 91 ASN A C 1
ATOM 754 O O . ASN A 1 91 ? -3.753 3.629 -8.141 1.00 89.56 91 ASN A O 1
ATOM 758 N N . ALA A 1 92 ? -1.649 2.874 -8.120 1.00 86.19 92 ALA A N 1
ATOM 759 C CA . ALA A 1 92 ? -1.920 1.786 -7.179 1.00 86.19 92 ALA A CA 1
ATOM 760 C C . ALA A 1 92 ? -1.991 2.249 -5.711 1.00 86.19 92 ALA A C 1
ATOM 762 O O . ALA A 1 92 ? -2.318 1.452 -4.831 1.00 86.19 92 ALA A O 1
ATOM 763 N N . SER A 1 93 ? -1.610 3.498 -5.447 1.00 80.69 93 SER A N 1
ATOM 764 C CA . SER A 1 93 ? -1.527 4.082 -4.108 1.00 80.69 93 SER A CA 1
ATOM 765 C C . SER A 1 93 ? -2.753 4.926 -3.735 1.00 80.69 93 SER A C 1
ATOM 767 O O . SER A 1 93 ? -2.830 5.395 -2.597 1.00 80.69 93 SER A O 1
ATOM 769 N N . VAL A 1 94 ? -3.675 5.115 -4.687 1.00 69.06 94 VAL A N 1
ATOM 770 C CA . VAL A 1 94 ? -4.987 5.774 -4.552 1.00 69.06 94 VAL A CA 1
ATOM 771 C C . VAL A 1 94 ? -6.070 4.706 -4.450 1.00 69.06 94 VAL A C 1
ATOM 773 O O . VAL A 1 94 ? -6.978 4.884 -3.610 1.00 69.06 94 VAL A O 1
#

Sequence (94 aa):
FKKKNIFSFQRANISAHLSVVRNNISKQIPDANFSGLAVIDYEKWRPLWELHNYYKLKIYQNESIAHVKNTRNNGVNDLDAKKIAMDEFNNASV

Foldseek 3Di:
DDPDPDDALLPDDVVVVVVVVVVVCCVVPVDPPDPDDDDDDDDSADLAPVVQPDDPSVVRLVVLLVVQCVVPPPNDDSVRSSVVSRVSRNVSSD

InterPro domains:
  IPR013785 Aldolase-type TIM barrel [G3DSA:3.20.20.70] (7-94)
  IPR017853 Glycoside hydrolase superfamily [SSF51445] (10-92)
  IPR018155 Hyaluronidase [PF01630] (10-93)
  IPR018155 Hyaluronidase [PTHR11769] (10-92)